Protein AF-A0A6V8LTP7-F1 (afdb_monomer_lite)

Structure (mmCIF, N/CA/C/O backbone):
data_AF-A0A6V8LTP7-F1
#
_entry.id   AF-A0A6V8LTP7-F1
#
loop_
_atom_site.group_PDB
_atom_site.id
_atom_site.type_symbol
_atom_site.label_atom_id
_atom_site.label_alt_id
_atom_site.label_comp_id
_atom_site.label_asym_id
_atom_site.label_entity_id
_atom_site.label_seq_id
_atom_site.pdbx_PDB_ins_code
_atom_site.Cartn_x
_atom_site.Cartn_y
_atom_site.Cartn_z
_atom_site.occupancy
_atom_site.B_iso_or_equiv
_atom_site.auth_seq_id
_atom_site.auth_comp_id
_atom_site.auth_asym_id
_atom_site.auth_atom_id
_atom_site.pdbx_PDB_model_num
ATOM 1 N N . MET A 1 1 ? -31.932 1.722 1.071 1.00 36.28 1 MET A N 1
ATOM 2 C CA . MET A 1 1 ? -30.952 2.765 0.696 1.00 36.28 1 MET A CA 1
ATOM 3 C C . MET A 1 1 ? -29.571 2.120 0.696 1.00 36.28 1 MET A C 1
ATOM 5 O O . MET A 1 1 ? -28.979 1.965 1.754 1.00 36.28 1 MET A O 1
ATOM 9 N N . PHE A 1 2 ? -29.112 1.607 -0.449 1.00 38.59 2 PHE A N 1
ATOM 10 C CA . PHE A 1 2 ? -27.788 0.983 -0.529 1.00 38.59 2 PHE A CA 1
ATOM 11 C C . PHE A 1 2 ? -26.741 2.099 -0.500 1.00 38.59 2 PHE A C 1
ATOM 13 O O . PHE A 1 2 ? -26.806 2.981 -1.358 1.00 38.59 2 PHE A O 1
ATOM 20 N N . PRO A 1 3 ? -25.811 2.122 0.469 1.00 48.16 3 PRO A N 1
ATOM 21 C CA . PRO A 1 3 ? -24.738 3.098 0.440 1.00 48.16 3 PRO A CA 1
ATOM 22 C C . PRO A 1 3 ? -23.999 2.922 -0.887 1.00 48.16 3 PRO A C 1
ATOM 24 O O . PRO A 1 3 ? -23.661 1.799 -1.268 1.00 48.16 3 PRO A O 1
ATOM 27 N N . PHE A 1 4 ? -23.797 4.024 -1.609 1.00 50.72 4 PHE A N 1
ATOM 28 C CA . PHE A 1 4 ? -22.970 4.079 -2.809 1.00 50.72 4 PHE A CA 1
ATOM 29 C C . PHE A 1 4 ? -21.538 3.688 -2.425 1.00 50.72 4 PHE A C 1
ATOM 31 O O . PHE A 1 4 ? -20.695 4.530 -2.124 1.00 50.72 4 PHE A O 1
ATOM 38 N N . LEU A 1 5 ? -21.278 2.384 -2.361 1.00 60.59 5 LEU A N 1
ATOM 39 C CA . LEU A 1 5 ? -19.977 1.828 -2.032 1.00 60.59 5 LEU A CA 1
ATOM 40 C C . LEU A 1 5 ? -19.042 2.148 -3.195 1.00 60.59 5 LEU A C 1
ATOM 42 O O . LEU A 1 5 ? -19.101 1.530 -4.263 1.00 60.59 5 LEU A O 1
ATOM 46 N N . ARG A 1 6 ? -18.217 3.174 -2.987 1.00 63.03 6 ARG A N 1
ATOM 47 C CA . ARG A 1 6 ? -17.246 3.648 -3.964 1.00 63.03 6 ARG A CA 1
ATOM 48 C C . ARG A 1 6 ? -16.151 2.599 -4.121 1.00 63.03 6 ARG A C 1
ATOM 50 O O . ARG A 1 6 ? -15.590 2.126 -3.132 1.00 63.03 6 ARG A O 1
ATOM 57 N N . THR A 1 7 ? -15.860 2.229 -5.364 1.00 76.00 7 THR A N 1
ATOM 58 C CA . THR A 1 7 ? -14.702 1.389 -5.673 1.00 76.00 7 THR A CA 1
ATOM 59 C C . THR A 1 7 ? -13.437 2.125 -5.238 1.00 76.00 7 THR A C 1
ATOM 61 O O . THR A 1 7 ? -13.268 3.276 -5.634 1.00 76.00 7 THR A O 1
ATOM 64 N N . LEU A 1 8 ? -12.582 1.483 -4.437 1.00 80.44 8 LEU A N 1
ATOM 65 C CA . LEU A 1 8 ? -11.268 1.974 -4.052 1.00 80.44 8 LEU A CA 1
ATOM 66 C C . LEU A 1 8 ? -10.481 2.250 -5.328 1.00 80.44 8 LEU A C 1
ATOM 68 O O . LEU A 1 8 ? -10.171 1.342 -6.099 1.00 80.44 8 LEU A O 1
ATOM 72 N N . ARG A 1 9 ? -10.195 3.526 -5.553 1.00 77.81 9 ARG A N 1
ATOM 73 C CA . ARG A 1 9 ? -9.284 3.999 -6.589 1.00 77.81 9 ARG A CA 1
ATOM 74 C C . ARG A 1 9 ? -8.112 4.683 -5.902 1.00 77.81 9 ARG A C 1
ATOM 76 O O . ARG A 1 9 ? -8.216 5.069 -4.742 1.00 77.81 9 ARG A O 1
ATOM 83 N N . GLU A 1 10 ? -7.021 4.896 -6.630 1.00 75.00 10 GLU A N 1
ATOM 84 C CA . GLU A 1 10 ? -5.849 5.602 -6.087 1.00 75.00 10 GLU A CA 1
ATOM 85 C C . GLU A 1 10 ? -6.210 6.959 -5.488 1.00 75.00 10 GLU A C 1
ATOM 87 O O . GLU A 1 10 ? -5.743 7.278 -4.413 1.00 75.00 10 GLU A O 1
ATOM 92 N N . LYS A 1 11 ? -7.134 7.709 -6.098 1.00 78.75 11 LYS A N 1
ATOM 93 C CA . LYS A 1 11 ? -7.605 8.992 -5.548 1.00 78.75 11 LYS A CA 1
ATOM 94 C C . LYS A 1 11 ? -8.235 8.900 -4.151 1.00 78.75 11 LYS A C 1
ATOM 96 O O . LYS A 1 11 ? -8.326 9.907 -3.453 1.00 78.75 11 LYS A O 1
ATOM 101 N N . ASP A 1 12 ? -8.750 7.730 -3.773 1.00 80.25 12 ASP A N 1
ATOM 102 C CA . ASP A 1 12 ? -9.351 7.494 -2.457 1.00 80.25 12 ASP A CA 1
ATOM 103 C C . ASP A 1 12 ? -8.285 7.117 -1.406 1.00 80.25 12 ASP A C 1
ATOM 105 O O . ASP A 1 12 ? -8.596 7.052 -0.215 1.00 80.25 12 ASP A O 1
ATOM 109 N N . ILE A 1 13 ? -7.038 6.905 -1.841 1.00 83.69 13 ILE A N 1
ATOM 110 C CA . ILE A 1 13 ? -5.841 6.723 -1.024 1.00 83.69 13 ILE A CA 1
ATOM 111 C C . ILE A 1 13 ? -5.151 8.088 -0.966 1.00 83.69 13 ILE A C 1
ATOM 113 O O . ILE A 1 13 ? -4.594 8.555 -1.947 1.00 83.69 13 ILE A O 1
ATOM 117 N N . ASN A 1 14 ? -5.285 8.801 0.147 1.00 83.50 14 ASN A N 1
ATOM 118 C CA . ASN A 1 14 ? -4.658 10.109 0.318 1.00 83.50 14 ASN A CA 1
ATOM 119 C C . ASN A 1 14 ? -4.560 10.464 1.805 1.00 83.50 14 ASN A C 1
ATOM 121 O O . ASN A 1 14 ? -5.200 9.838 2.657 1.00 83.50 14 ASN A O 1
ATOM 125 N N . SER A 1 15 ? -3.806 11.520 2.108 1.00 83.06 15 SER A N 1
ATOM 126 C CA . SER A 1 15 ? -3.515 11.965 3.475 1.00 83.06 15 SER A CA 1
ATOM 127 C C . SER A 1 15 ? -4.773 12.299 4.277 1.00 83.06 15 SER A C 1
ATOM 129 O O . SER A 1 15 ? -4.834 12.027 5.471 1.00 83.06 15 SER A O 1
ATOM 131 N N . THR A 1 16 ? -5.841 12.784 3.632 1.00 83.69 16 THR A N 1
ATOM 132 C CA . THR A 1 16 ? -7.107 13.100 4.323 1.00 83.69 16 THR A CA 1
ATOM 133 C C . THR A 1 16 ? -7.846 11.862 4.842 1.00 83.69 16 THR A C 1
ATOM 135 O O . THR A 1 16 ? -8.778 11.997 5.646 1.00 83.69 16 THR A O 1
ATOM 138 N N . GLN A 1 17 ? -7.474 10.670 4.359 1.00 83.94 17 GLN A N 1
ATOM 139 C CA . GLN A 1 17 ? -8.064 9.379 4.725 1.00 83.94 17 GLN A CA 1
ATOM 140 C C . GLN A 1 17 ? -7.209 8.559 5.686 1.00 83.94 17 GLN A C 1
ATOM 142 O O . GLN A 1 17 ? -7.681 7.540 6.194 1.00 83.94 17 GLN A O 1
ATOM 147 N N . LEU A 1 18 ? -5.986 9.003 5.960 1.00 85.75 18 LEU A N 1
ATOM 148 C CA . LEU A 1 18 ? -5.072 8.343 6.878 1.00 85.75 18 LEU A CA 1
ATOM 149 C C . LEU A 1 18 ? -5.689 8.288 8.290 1.00 85.75 18 LEU A C 1
ATOM 151 O O . LEU A 1 18 ? -6.327 9.237 8.750 1.00 85.75 18 LEU A O 1
ATOM 155 N N . GLY A 1 19 ? -5.621 7.119 8.925 1.00 85.06 19 GLY A N 1
ATOM 156 C CA . GLY A 1 19 ? -6.236 6.839 10.226 1.00 85.06 19 GLY A CA 1
ATOM 157 C C . GLY A 1 19 ? -7.763 6.649 10.218 1.00 85.06 19 GLY A C 1
ATOM 158 O O . GLY A 1 19 ? -8.328 6.207 11.220 1.00 85.06 19 GLY A O 1
ATOM 159 N N . LYS A 1 20 ? -8.470 6.896 9.106 1.00 85.69 20 LYS A N 1
ATOM 160 C CA . LYS A 1 20 ? -9.941 6.785 9.062 1.00 85.69 20 LYS A CA 1
ATOM 161 C C . LYS A 1 20 ? -10.395 5.383 8.672 1.00 85.69 20 LYS A C 1
ATOM 163 O O . LYS A 1 20 ? -10.017 4.859 7.628 1.00 85.69 20 LYS A O 1
ATOM 168 N N . ALA A 1 21 ? -11.271 4.793 9.485 1.00 85.75 21 ALA A N 1
ATOM 169 C CA . ALA A 1 21 ? -11.936 3.540 9.149 1.00 85.75 21 ALA A CA 1
ATOM 170 C C . ALA A 1 21 ? -13.044 3.785 8.116 1.00 85.75 21 ALA A C 1
ATOM 172 O O . ALA A 1 21 ? -14.000 4.521 8.373 1.00 85.75 21 ALA A O 1
ATOM 173 N N . ARG A 1 22 ? -12.940 3.146 6.951 1.00 85.75 22 ARG A N 1
ATOM 174 C CA . ARG A 1 22 ? -13.922 3.253 5.867 1.00 85.75 22 ARG A CA 1
ATOM 175 C C . ARG A 1 22 ? -14.226 1.894 5.261 1.00 85.75 22 ARG A C 1
ATOM 177 O O . ARG A 1 22 ? -13.459 0.943 5.391 1.00 85.75 22 ARG A O 1
ATOM 184 N N . THR A 1 23 ? -15.377 1.814 4.606 1.00 86.88 23 THR A N 1
ATOM 185 C CA . THR A 1 23 ? -15.745 0.655 3.796 1.00 86.88 23 THR A CA 1
ATOM 186 C C . THR A 1 23 ? -15.334 0.921 2.357 1.00 86.88 23 THR A C 1
ATOM 188 O O . THR A 1 23 ? -15.782 1.890 1.745 1.00 86.88 23 THR A O 1
ATOM 191 N N . TYR A 1 24 ? -14.489 0.049 1.829 1.00 85.38 24 TYR A N 1
ATOM 192 C CA . TYR A 1 24 ? -13.928 0.119 0.493 1.00 85.38 24 TYR A CA 1
ATOM 193 C C . TYR A 1 24 ? -14.425 -1.050 -0.346 1.00 85.38 24 TYR A C 1
ATOM 195 O O . TYR A 1 24 ? -14.606 -2.162 0.153 1.00 85.38 24 TYR A O 1
ATOM 203 N N . ARG A 1 25 ? -14.611 -0.804 -1.641 1.00 85.31 25 ARG A N 1
ATOM 204 C CA . ARG A 1 25 ? -14.955 -1.831 -2.623 1.00 85.31 25 ARG A CA 1
ATOM 205 C C . ARG A 1 25 ? -13.787 -2.025 -3.589 1.00 85.31 25 ARG A C 1
ATOM 207 O O . ARG A 1 25 ? -13.374 -1.081 -4.236 1.00 85.31 25 ARG A O 1
ATOM 214 N N . LEU A 1 26 ? -13.244 -3.222 -3.711 1.00 81.75 26 LEU A N 1
ATOM 215 C CA . LEU A 1 26 ? -12.163 -3.565 -4.633 1.00 81.75 26 LEU A CA 1
ATOM 216 C C . LEU A 1 26 ? -12.726 -4.350 -5.814 1.00 81.75 26 LEU A C 1
ATOM 218 O O . LEU A 1 26 ? -13.415 -5.347 -5.612 1.00 81.75 26 LEU A O 1
ATOM 222 N N . ALA A 1 27 ? -12.417 -3.920 -7.034 1.00 73.50 27 ALA A N 1
ATOM 223 C CA . ALA A 1 27 ? -12.646 -4.732 -8.225 1.00 73.50 27 ALA A CA 1
ATOM 224 C C . ALA A 1 27 ? -11.437 -5.658 -8.439 1.00 73.50 27 ALA A C 1
ATOM 226 O O . ALA A 1 27 ? -10.297 -5.195 -8.414 1.00 73.50 27 ALA A O 1
ATOM 227 N N . ARG A 1 28 ? -11.683 -6.956 -8.623 1.00 70.19 28 ARG A N 1
ATOM 228 C CA . ARG A 1 28 ? -10.681 -7.994 -8.887 1.00 70.19 28 ARG A CA 1
ATOM 229 C C . ARG A 1 28 ? -11.156 -8.817 -10.086 1.00 70.19 28 ARG A C 1
ATOM 231 O O . ARG A 1 28 ? -11.889 -9.788 -9.915 1.00 70.19 28 ARG A O 1
ATOM 238 N N . GLY A 1 29 ? -10.761 -8.402 -11.291 1.00 68.38 29 GLY A N 1
ATOM 239 C CA . GLY A 1 29 ? -11.335 -8.943 -12.528 1.00 68.38 29 GLY A CA 1
ATOM 240 C C . GLY A 1 29 ? -12.853 -8.736 -12.547 1.00 68.38 29 GLY A C 1
ATOM 241 O O . GLY A 1 29 ? -13.321 -7.639 -12.245 1.00 68.38 29 GLY A O 1
ATOM 242 N N . ASP A 1 30 ? -13.604 -9.808 -12.796 1.00 67.25 30 ASP A N 1
ATOM 243 C CA . ASP A 1 30 ? -15.077 -9.796 -12.804 1.00 67.25 30 ASP A CA 1
ATOM 244 C C . ASP A 1 30 ? -15.704 -9.830 -11.400 1.00 67.25 30 ASP A C 1
ATOM 246 O O . ASP A 1 30 ? -16.920 -9.716 -11.240 1.00 67.25 30 ASP A O 1
ATOM 250 N N . GLN A 1 31 ? -14.891 -9.989 -10.352 1.00 70.12 31 GLN A N 1
ATOM 251 C CA . GLN A 1 31 ? -15.368 -10.066 -8.975 1.00 70.12 31 GLN A CA 1
ATOM 252 C C . GLN A 1 31 ? -15.221 -8.731 -8.254 1.00 70.12 31 GLN A C 1
ATOM 254 O O . GLN A 1 31 ? -14.273 -7.974 -8.457 1.00 70.12 31 GLN A O 1
ATOM 259 N N . THR A 1 32 ? -16.155 -8.447 -7.346 1.00 78.00 32 THR A N 1
ATOM 260 C CA . THR A 1 32 ? -16.071 -7.279 -6.468 1.00 78.00 32 THR A CA 1
ATOM 261 C C . THR A 1 32 ? -16.006 -7.714 -5.011 1.00 78.00 32 THR A C 1
ATOM 263 O O . THR A 1 32 ? -16.922 -8.352 -4.500 1.00 78.00 32 THR A O 1
ATOM 266 N N . MET A 1 33 ? -14.933 -7.342 -4.320 1.00 81.69 33 MET A N 1
ATOM 267 C CA . MET A 1 33 ? -14.764 -7.564 -2.886 1.00 81.69 33 MET A CA 1
ATOM 268 C C . MET A 1 33 ? -15.086 -6.273 -2.133 1.00 81.69 33 MET A C 1
ATOM 270 O O . MET A 1 33 ? -14.764 -5.185 -2.596 1.00 81.69 33 MET A O 1
ATOM 274 N N . THR A 1 34 ? -15.708 -6.361 -0.960 1.00 85.31 34 THR A N 1
ATOM 275 C CA . THR A 1 34 ? -15.895 -5.203 -0.072 1.00 85.31 34 THR A CA 1
ATOM 276 C C . THR A 1 34 ? -15.199 -5.488 1.250 1.00 85.31 34 THR A C 1
ATOM 278 O O . THR A 1 34 ? -15.339 -6.583 1.788 1.00 85.31 34 THR A O 1
ATOM 281 N N . PHE A 1 35 ? -14.444 -4.525 1.776 1.00 86.75 35 PHE A N 1
ATOM 282 C CA . PHE A 1 35 ? -13.788 -4.648 3.074 1.00 86.75 35 PHE A CA 1
ATOM 283 C C . PHE A 1 35 ? -13.905 -3.348 3.866 1.00 86.75 35 PHE A C 1
ATOM 285 O O . PHE A 1 35 ? -13.925 -2.257 3.299 1.00 86.75 35 PHE A O 1
ATOM 292 N N . LYS A 1 36 ? -13.980 -3.463 5.192 1.00 89.12 36 LYS A N 1
ATOM 293 C CA . L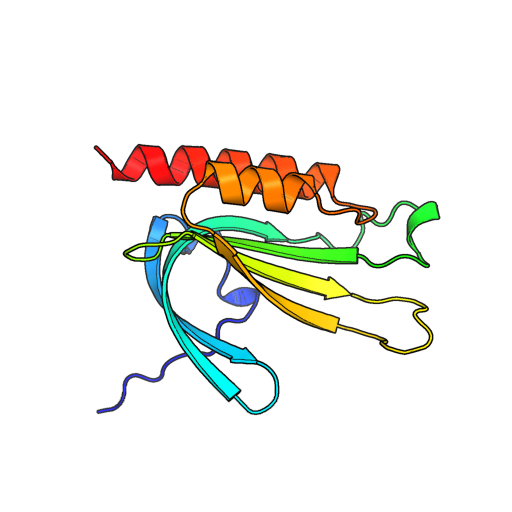YS A 1 36 ? -13.861 -2.321 6.099 1.00 89.12 36 LYS 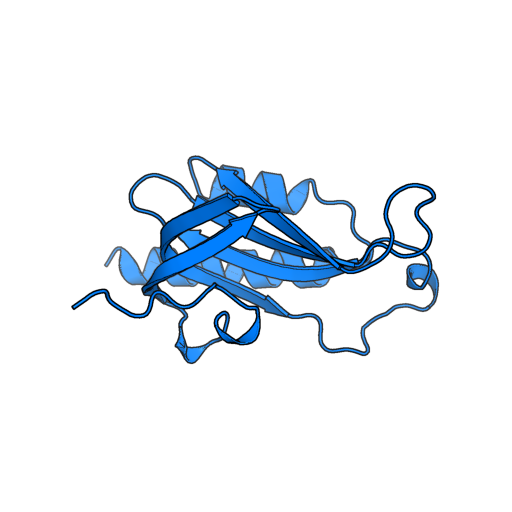A CA 1
ATOM 294 C C . LYS A 1 36 ? -12.436 -2.282 6.630 1.00 89.12 36 LYS A C 1
ATOM 296 O O . LYS A 1 36 ? -11.970 -3.264 7.207 1.00 89.12 36 LYS A O 1
ATOM 301 N N . GLY A 1 37 ? -11.753 -1.166 6.424 1.00 88.94 37 GLY A N 1
ATOM 302 C CA . GLY A 1 37 ? -10.370 -1.003 6.843 1.00 88.94 37 GLY A CA 1
ATOM 303 C C . GLY A 1 37 ? -10.032 0.443 7.165 1.00 88.94 37 GLY A C 1
ATOM 304 O O . GLY A 1 37 ? -10.679 1.373 6.687 1.00 88.94 37 GLY A O 1
ATOM 305 N N . ARG A 1 38 ? -9.019 0.621 8.003 1.00 91.31 38 ARG A N 1
ATOM 306 C CA . ARG A 1 38 ? -8.390 1.900 8.309 1.00 91.31 38 ARG A CA 1
ATOM 307 C C . ARG A 1 38 ? -7.135 2.044 7.468 1.00 91.31 38 ARG A C 1
ATOM 309 O O . ARG A 1 38 ? -6.293 1.157 7.527 1.00 91.31 38 ARG A O 1
ATOM 316 N N . LEU A 1 39 ? -6.997 3.134 6.720 1.00 91.56 39 LEU A N 1
ATOM 317 C CA . LEU A 1 39 ? -5.754 3.422 6.003 1.00 91.56 39 LEU A CA 1
ATOM 318 C C . LEU A 1 39 ? -4.654 3.764 7.015 1.00 91.56 39 LEU A C 1
ATOM 320 O O . LEU A 1 39 ? -4.834 4.681 7.813 1.00 91.56 39 LEU A O 1
ATOM 324 N N . LEU A 1 40 ? -3.552 3.019 7.003 1.00 90.75 40 LEU A N 1
ATOM 325 C CA . LEU A 1 40 ? -2.422 3.239 7.907 1.00 90.75 40 LEU A CA 1
ATOM 326 C C . LEU A 1 40 ? -1.299 4.025 7.239 1.00 90.75 40 LEU A C 1
ATOM 328 O O . LEU A 1 40 ? -0.719 4.901 7.853 1.00 90.75 40 LEU A O 1
ATOM 332 N N . GLY A 1 41 ? -1.002 3.708 5.987 1.00 89.50 41 GLY A N 1
ATOM 333 C CA . GLY A 1 41 ? 0.075 4.344 5.244 1.00 89.50 41 GLY A CA 1
ATOM 334 C C . GLY A 1 41 ? -0.145 4.139 3.761 1.00 89.50 41 GLY A C 1
ATOM 335 O O . GLY A 1 41 ? -0.777 3.158 3.347 1.00 89.50 41 GLY A O 1
ATOM 336 N N . PHE A 1 42 ? 0.340 5.077 2.962 1.00 90.19 42 PHE A N 1
ATOM 337 C CA . PHE A 1 42 ? 0.295 4.975 1.515 1.00 90.19 42 PHE A CA 1
ATOM 338 C C . PHE A 1 42 ? 1.465 5.709 0.881 1.00 90.19 42 PHE A C 1
ATOM 340 O O . PHE A 1 42 ? 2.037 6.615 1.471 1.00 90.19 42 PHE A O 1
ATOM 347 N N . TYR A 1 43 ? 1.783 5.328 -0.347 1.00 86.38 43 TYR A N 1
ATOM 348 C CA . TYR A 1 43 ? 2.745 6.028 -1.175 1.00 86.38 43 TYR A CA 1
ATOM 349 C C . TYR A 1 43 ? 2.247 6.032 -2.622 1.00 86.38 43 TYR A C 1
ATOM 351 O O . TYR A 1 43 ? 1.762 5.007 -3.116 1.00 86.38 43 TYR A O 1
ATOM 359 N N . HIS A 1 44 ? 2.396 7.173 -3.295 1.00 84.19 44 HIS A N 1
ATOM 360 C CA . HIS A 1 44 ? 2.167 7.325 -4.730 1.00 84.19 44 HIS A CA 1
ATOM 361 C C . HIS A 1 44 ? 3.468 7.710 -5.423 1.00 84.19 44 HIS A C 1
ATOM 363 O O . HIS A 1 44 ? 4.162 8.620 -4.981 1.00 84.19 44 HIS A O 1
ATOM 369 N N . ALA A 1 45 ? 3.771 7.033 -6.526 1.00 75.06 45 ALA A N 1
ATOM 370 C CA . ALA A 1 45 ? 4.817 7.447 -7.441 1.00 75.06 45 ALA A CA 1
ATOM 371 C C . ALA A 1 45 ? 4.444 8.814 -8.032 1.00 75.06 45 ALA A C 1
ATOM 373 O O . ALA A 1 45 ? 3.479 8.908 -8.793 1.00 75.06 45 ALA A O 1
ATOM 374 N N . GLU A 1 46 ? 5.190 9.866 -7.705 1.00 65.00 46 GLU A N 1
ATOM 375 C CA . GLU A 1 46 ? 5.141 11.101 -8.488 1.00 65.00 46 GLU A CA 1
ATOM 376 C C . GLU A 1 46 ? 5.871 10.846 -9.814 1.00 65.00 46 GLU A C 1
ATOM 378 O O . GLU A 1 46 ? 6.912 10.188 -9.844 1.00 65.00 46 GLU A O 1
ATOM 383 N N . GLY A 1 47 ? 5.257 11.269 -10.921 1.00 53.34 47 GLY A N 1
ATOM 384 C CA . GLY A 1 47 ? 5.439 10.724 -12.274 1.00 53.34 47 GLY A CA 1
ATOM 385 C C . GLY A 1 47 ? 6.822 10.818 -12.932 1.00 53.34 47 GLY A C 1
ATOM 386 O O . GLY A 1 47 ? 6.910 10.507 -14.113 1.00 53.34 47 GLY A O 1
ATOM 387 N N . ASP A 1 48 ? 7.880 11.182 -12.209 1.00 47.62 48 ASP A N 1
ATOM 388 C CA . ASP A 1 48 ? 9.210 11.456 -12.771 1.00 47.62 48 ASP A CA 1
ATOM 389 C C . ASP A 1 48 ? 10.373 10.750 -12.048 1.00 47.62 48 ASP A C 1
ATOM 391 O O . ASP A 1 48 ? 11.530 10.906 -12.421 1.00 47.62 48 ASP A O 1
ATOM 395 N N . CYS A 1 49 ? 10.117 9.901 -11.046 1.00 44.25 49 CYS A N 1
ATOM 396 C CA . CYS A 1 49 ? 11.188 9.138 -10.380 1.00 44.25 49 CYS A CA 1
ATOM 397 C C . CYS A 1 49 ? 11.557 7.836 -11.116 1.00 44.25 49 CYS A C 1
ATOM 399 O O . CYS A 1 49 ? 11.846 6.812 -10.488 1.00 44.25 49 CYS A O 1
ATOM 401 N N . LEU A 1 50 ? 11.506 7.845 -12.447 1.00 50.84 50 LEU A N 1
ATOM 402 C CA . LEU A 1 50 ? 12.015 6.747 -13.257 1.00 50.84 50 LEU A CA 1
ATOM 403 C C . LEU A 1 50 ? 13.493 7.000 -13.525 1.00 50.84 50 LEU A C 1
ATOM 405 O O . LEU A 1 50 ? 13.854 7.687 -14.476 1.00 50.84 50 LEU A O 1
ATOM 409 N N . GLU A 1 51 ? 14.345 6.407 -12.688 1.00 53.56 51 GLU A N 1
ATOM 410 C CA . GLU A 1 51 ? 15.754 6.215 -13.034 1.00 53.56 51 GLU A CA 1
ATOM 411 C C . GLU A 1 51 ? 15.821 5.656 -14.473 1.00 53.56 51 GLU A C 1
ATOM 413 O O . GLU A 1 51 ? 15.037 4.759 -14.812 1.00 53.56 51 GLU A O 1
ATOM 418 N N . PRO A 1 52 ? 16.714 6.153 -15.344 1.00 53.09 52 PRO A N 1
ATOM 419 C CA . PRO A 1 52 ? 16.768 5.744 -16.752 1.00 53.09 52 PRO A CA 1
ATOM 420 C C . PRO A 1 52 ? 16.916 4.220 -16.932 1.00 53.09 52 PRO A C 1
ATOM 422 O O . PRO A 1 52 ? 16.405 3.650 -17.894 1.00 53.09 52 PRO A O 1
ATOM 425 N N . GLU A 1 53 ? 17.510 3.529 -15.956 1.00 53.91 53 GLU A N 1
ATOM 426 C CA . GLU A 1 53 ? 17.666 2.065 -15.906 1.00 53.91 53 GLU A CA 1
ATOM 427 C C . GLU A 1 53 ? 16.367 1.284 -15.616 1.00 53.91 53 GLU A C 1
ATOM 429 O O . GLU A 1 53 ? 16.343 0.044 -15.631 1.00 53.91 53 GLU A O 1
ATOM 434 N N . ALA A 1 54 ? 15.284 1.994 -15.305 1.00 53.34 54 ALA A N 1
ATOM 435 C CA . ALA A 1 54 ? 14.010 1.427 -14.900 1.00 53.34 54 ALA A CA 1
ATOM 436 C C . ALA A 1 54 ? 12.977 1.400 -16.039 1.00 53.34 54 ALA A C 1
ATOM 438 O O . ALA A 1 54 ? 12.018 0.652 -15.918 1.00 53.34 54 ALA A O 1
ATOM 439 N N . GLN A 1 55 ? 13.185 2.111 -17.158 1.00 55.94 55 GLN A N 1
ATOM 440 C CA . GLN A 1 55 ? 12.186 2.299 -18.232 1.00 55.94 55 GLN A CA 1
ATOM 441 C C . GLN A 1 55 ? 11.592 1.007 -18.828 1.00 55.94 55 GLN A C 1
ATOM 443 O O . GLN A 1 55 ? 10.497 1.045 -19.377 1.00 55.94 55 GLN A O 1
ATOM 448 N N . ASN A 1 56 ? 12.276 -0.136 -18.698 1.00 62.72 56 ASN A N 1
ATOM 449 C CA . ASN A 1 56 ? 11.830 -1.440 -19.208 1.00 62.72 56 ASN A CA 1
ATOM 450 C C . ASN A 1 56 ? 11.485 -2.454 -18.101 1.00 62.72 56 ASN A C 1
ATOM 452 O O . ASN A 1 56 ? 11.480 -3.657 -18.354 1.00 62.72 56 ASN A O 1
ATOM 456 N N . LYS A 1 57 ? 11.266 -2.009 -16.858 1.00 69.25 57 LYS A N 1
ATOM 457 C CA . LYS A 1 57 ? 11.007 -2.887 -15.704 1.00 69.25 57 LYS A CA 1
ATOM 458 C C . LYS A 1 57 ? 9.590 -2.685 -15.167 1.00 69.25 57 LYS A C 1
ATOM 460 O O . LYS A 1 57 ? 8.911 -1.713 -15.464 1.00 69.25 57 LYS A O 1
ATOM 465 N N . THR A 1 58 ? 9.115 -3.633 -14.361 1.00 74.06 58 THR A N 1
ATOM 466 C CA . THR A 1 58 ? 7.827 -3.481 -13.668 1.00 74.06 58 THR A CA 1
ATOM 467 C C . THR A 1 58 ? 7.955 -2.450 -12.546 1.00 74.06 58 THR A C 1
ATOM 469 O O . THR A 1 58 ? 8.846 -2.559 -11.698 1.00 74.06 58 THR A O 1
ATOM 472 N N . HIS A 1 59 ? 7.041 -1.481 -12.521 1.00 76.88 59 HIS A N 1
ATOM 473 C CA . HIS A 1 59 ? 7.040 -0.382 -11.555 1.00 76.88 59 HIS A CA 1
ATOM 474 C C . HIS A 1 59 ? 5.914 -0.508 -10.547 1.00 76.88 59 HIS A C 1
ATOM 476 O O . HIS A 1 59 ? 4.795 -0.873 -10.903 1.00 76.88 59 HIS A O 1
ATOM 482 N N . LEU A 1 60 ? 6.187 -0.113 -9.307 1.00 81.75 60 LEU A N 1
ATOM 483 C CA . LEU A 1 60 ? 5.159 0.114 -8.302 1.00 81.75 60 LEU A CA 1
ATOM 484 C C . LEU A 1 60 ? 4.644 1.552 -8.441 1.00 81.75 60 LEU A C 1
ATOM 486 O O . LEU A 1 60 ? 5.409 2.494 -8.272 1.00 81.75 60 LEU A O 1
ATOM 490 N N . LEU A 1 61 ? 3.367 1.730 -8.780 1.00 83.50 61 LEU A N 1
ATOM 491 C CA . LEU A 1 61 ? 2.740 3.052 -8.921 1.00 83.50 61 LEU A CA 1
ATOM 492 C C . LEU A 1 61 ? 2.170 3.552 -7.598 1.00 83.50 61 LEU A C 1
ATOM 494 O O . LEU A 1 61 ? 2.365 4.698 -7.215 1.00 83.50 61 LEU A O 1
ATOM 498 N N . THR A 1 62 ? 1.456 2.677 -6.900 1.00 86.75 62 THR A N 1
ATOM 499 C CA . THR A 1 62 ? 0.791 3.004 -5.642 1.00 86.75 62 THR A CA 1
ATOM 500 C C . THR A 1 62 ? 0.913 1.814 -4.713 1.00 86.75 62 THR A C 1
ATOM 502 O O . THR A 1 62 ? 0.726 0.679 -5.150 1.00 86.75 62 THR A O 1
ATOM 505 N N . ILE A 1 63 ? 1.156 2.062 -3.431 1.00 89.31 63 ILE A N 1
ATOM 506 C CA . ILE A 1 63 ? 1.015 1.061 -2.374 1.00 89.31 63 ILE A CA 1
ATOM 507 C C . ILE A 1 63 ? 0.290 1.674 -1.182 1.00 89.31 63 ILE A C 1
ATOM 509 O O . ILE A 1 63 ? 0.487 2.842 -0.863 1.00 89.31 63 ILE A O 1
ATOM 513 N N . ALA A 1 64 ? -0.572 0.899 -0.538 1.00 90.56 64 ALA A N 1
ATOM 514 C CA . ALA A 1 64 ? -1.290 1.301 0.658 1.00 90.56 64 ALA A CA 1
ATOM 515 C C . ALA A 1 64 ? -1.477 0.116 1.600 1.00 90.56 64 ALA A C 1
ATOM 517 O O . ALA A 1 64 ? -1.769 -0.999 1.164 1.00 90.56 64 ALA A O 1
ATOM 518 N N . ILE A 1 65 ? -1.353 0.377 2.898 1.00 92.56 65 ILE A N 1
ATOM 519 C CA . ILE A 1 65 ? -1.573 -0.604 3.958 1.00 92.56 65 ILE A CA 1
ATOM 520 C C . ILE A 1 65 ? -2.822 -0.199 4.732 1.00 92.56 65 ILE A C 1
ATOM 522 O O . ILE A 1 65 ? -2.938 0.924 5.222 1.00 92.56 65 ILE A O 1
ATOM 526 N N . PHE A 1 66 ? -3.752 -1.136 4.866 1.00 92.62 66 PHE A N 1
ATOM 527 C CA . PHE A 1 66 ? -4.982 -0.980 5.621 1.00 92.62 66 PHE A CA 1
ATOM 528 C C . PHE A 1 66 ? -5.005 -1.934 6.812 1.00 92.62 66 PHE A C 1
ATOM 530 O O . PHE A 1 66 ? -4.710 -3.117 6.664 1.00 92.62 66 PHE A O 1
ATOM 537 N N . ARG A 1 67 ? -5.463 -1.469 7.975 1.00 92.44 67 ARG A N 1
ATOM 538 C CA . ARG A 1 67 ? -5.856 -2.343 9.086 1.00 92.44 67 ARG A CA 1
ATOM 539 C C . ARG A 1 67 ? -7.325 -2.708 8.961 1.00 92.44 67 ARG A C 1
ATOM 541 O O . ARG A 1 67 ? -8.187 -1.835 9.008 1.00 92.44 67 ARG A O 1
ATOM 548 N N . THR A 1 68 ? -7.624 -3.990 8.827 1.00 90.56 68 THR A N 1
ATOM 549 C CA . THR A 1 68 ? -8.985 -4.528 8.982 1.00 90.56 68 THR A CA 1
ATOM 550 C C . THR A 1 68 ? -9.200 -5.003 10.421 1.00 90.56 68 THR A C 1
ATOM 552 O O . THR A 1 68 ? -8.304 -4.892 11.254 1.00 90.56 68 THR A O 1
ATOM 555 N N . SER A 1 69 ? -10.378 -5.549 10.732 1.00 87.31 69 SER A N 1
ATOM 556 C CA . SER A 1 69 ? -10.687 -6.053 12.078 1.00 87.31 69 SER A CA 1
ATOM 557 C C . SER A 1 69 ? -9.737 -7.156 12.560 1.00 87.31 69 SER A C 1
ATOM 559 O O . SER A 1 69 ? -9.515 -7.273 13.758 1.00 87.31 69 SER A O 1
ATOM 561 N N . SER A 1 70 ? -9.183 -7.961 11.650 1.00 86.38 70 SER A N 1
ATOM 562 C CA . SER A 1 70 ? -8.340 -9.115 12.003 1.00 86.38 70 SER A CA 1
ATOM 563 C C . SER A 1 70 ? -7.037 -9.227 11.216 1.00 86.38 70 SER A C 1
ATOM 565 O O . SER A 1 70 ? -6.168 -10.000 11.605 1.00 86.38 70 SER A O 1
ATOM 567 N N . ARG A 1 71 ? -6.878 -8.485 10.117 1.00 91.81 71 ARG A N 1
ATOM 568 C CA . ARG A 1 71 ? -5.729 -8.599 9.202 1.00 91.81 71 ARG A CA 1
ATOM 569 C C . ARG A 1 71 ? -5.231 -7.242 8.730 1.00 91.81 71 ARG A C 1
ATOM 571 O O . ARG A 1 71 ? -5.977 -6.261 8.762 1.00 91.81 71 ARG A O 1
ATOM 578 N N . TYR A 1 72 ? -4.006 -7.198 8.232 1.00 91.88 72 TYR A N 1
ATOM 579 C CA . TYR A 1 72 ? -3.505 -6.082 7.438 1.00 91.88 72 TYR A CA 1
ATOM 580 C C . TYR A 1 72 ? -3.710 -6.403 5.958 1.00 91.88 72 TYR A C 1
ATOM 582 O O . TYR A 1 72 ? -3.516 -7.534 5.520 1.00 91.88 72 TYR A O 1
ATOM 590 N N . LEU A 1 73 ? -4.176 -5.426 5.191 1.00 91.44 73 LEU A N 1
ATOM 591 C CA . LEU A 1 73 ? -4.440 -5.559 3.767 1.00 91.44 73 LEU A CA 1
ATOM 592 C C . LEU A 1 73 ? -3.541 -4.585 3.021 1.00 91.44 73 LEU A C 1
ATOM 594 O O . LEU A 1 73 ? -3.576 -3.385 3.265 1.00 91.44 73 LEU A O 1
ATOM 598 N N . ILE A 1 74 ? -2.743 -5.119 2.112 1.00 91.44 74 ILE A N 1
ATOM 599 C CA . ILE A 1 74 ? -1.795 -4.389 1.287 1.00 91.44 74 ILE A CA 1
ATOM 600 C C . ILE A 1 74 ? -2.412 -4.291 -0.097 1.00 91.44 74 ILE A C 1
ATOM 602 O O . ILE A 1 74 ? -2.604 -5.296 -0.781 1.00 91.44 74 ILE A O 1
ATOM 606 N N . TYR A 1 75 ? -2.755 -3.078 -0.489 1.00 89.88 75 TYR A N 1
ATOM 607 C CA . TYR A 1 75 ? -3.196 -2.748 -1.831 1.00 89.88 75 TYR A CA 1
ATOM 608 C C . TYR A 1 75 ? -2.007 -2.184 -2.591 1.00 89.88 75 TYR A C 1
ATOM 610 O O . TYR A 1 75 ? -1.340 -1.282 -2.088 1.00 89.88 75 TYR A O 1
ATOM 618 N N . TYR A 1 76 ? -1.750 -2.673 -3.797 1.00 88.06 76 TYR A N 1
ATOM 619 C CA . TYR A 1 76 ? -0.705 -2.103 -4.630 1.00 88.06 76 TYR A CA 1
ATOM 620 C C . TYR A 1 76 ? -1.048 -2.158 -6.112 1.00 88.06 76 TYR A C 1
ATOM 622 O O . TYR A 1 76 ? -1.753 -3.047 -6.587 1.00 88.06 76 TYR A O 1
ATOM 630 N N . VAL A 1 77 ? -0.558 -1.162 -6.839 1.00 86.19 77 VAL A N 1
ATOM 631 C CA . VAL A 1 77 ? -0.754 -1.008 -8.276 1.00 86.19 77 VAL A CA 1
ATOM 632 C C . VAL A 1 77 ? 0.600 -1.129 -8.941 1.00 86.19 77 VAL A C 1
ATOM 634 O O . VAL A 1 77 ? 1.507 -0.359 -8.631 1.00 86.19 77 VAL A O 1
ATOM 637 N N . LEU A 1 78 ? 0.719 -2.079 -9.860 1.00 84.62 78 LEU A N 1
ATOM 638 C CA . LEU A 1 78 ? 1.903 -2.255 -10.685 1.00 84.62 78 LEU A CA 1
ATOM 639 C C . LEU A 1 78 ? 1.642 -1.747 -12.096 1.00 84.62 78 LEU A C 1
ATOM 641 O O . LEU A 1 78 ? 0.526 -1.851 -12.606 1.00 84.62 78 LEU A O 1
ATOM 645 N N . ASN A 1 79 ? 2.683 -1.237 -12.734 1.00 82.19 79 ASN A N 1
ATOM 646 C CA . ASN A 1 79 ? 2.720 -1.036 -14.171 1.00 82.19 79 ASN A CA 1
ATOM 647 C C . ASN A 1 79 ? 3.731 -2.010 -14.769 1.00 82.19 79 ASN A C 1
ATOM 649 O O . ASN A 1 79 ? 4.934 -1.874 -14.532 1.00 82.19 79 ASN A O 1
ATOM 653 N N . TYR A 1 80 ? 3.241 -3.002 -15.507 1.00 75.81 80 TYR A N 1
ATOM 654 C CA . TYR A 1 80 ? 4.086 -3.941 -16.230 1.00 75.81 80 TYR A CA 1
ATOM 655 C C . TYR A 1 80 ? 4.492 -3.324 -17.568 1.00 75.81 80 TYR A C 1
ATOM 657 O O . TYR A 1 80 ? 3.640 -3.062 -18.420 1.00 75.81 80 TYR A O 1
ATOM 665 N N . VAL A 1 81 ? 5.794 -3.102 -17.745 1.00 68.38 81 VAL A N 1
ATOM 666 C CA . VAL A 1 81 ? 6.394 -2.647 -19.003 1.00 68.38 81 VAL A CA 1
ATOM 667 C C . VAL A 1 81 ? 7.213 -3.801 -19.578 1.00 68.38 81 VAL A C 1
ATOM 669 O O . VAL A 1 81 ? 7.991 -4.408 -18.846 1.00 68.38 81 VAL A O 1
ATOM 672 N N . ASN A 1 82 ? 7.016 -4.115 -20.864 1.00 60.47 82 ASN A N 1
ATOM 673 C CA . ASN A 1 82 ? 7.754 -5.146 -21.611 1.00 60.47 82 ASN A CA 1
ATOM 674 C C . ASN A 1 82 ? 7.742 -6.555 -20.991 1.00 60.47 82 ASN A C 1
ATOM 676 O O . ASN A 1 82 ? 8.770 -7.224 -20.931 1.00 60.47 82 ASN A O 1
ATOM 680 N N . ASN A 1 83 ? 6.577 -7.031 -20.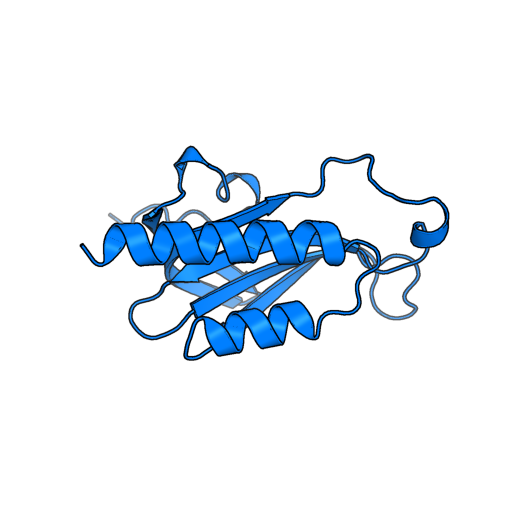548 1.00 58.69 83 ASN A N 1
ATOM 681 C CA . ASN A 1 83 ? 6.408 -8.423 -20.131 1.00 58.69 83 ASN A CA 1
ATOM 682 C C . ASN A 1 83 ? 5.574 -9.168 -21.191 1.00 58.69 83 ASN A C 1
ATOM 684 O O . ASN A 1 83 ? 4.452 -8.751 -21.486 1.00 58.69 83 ASN A O 1
ATOM 688 N N . GLU A 1 84 ? 6.128 -10.243 -21.771 1.00 53.34 84 GLU A N 1
ATOM 689 C CA . GLU A 1 84 ? 5.588 -10.980 -22.937 1.00 53.34 84 GLU A CA 1
ATOM 690 C C . GLU A 1 84 ? 4.142 -11.476 -22.759 1.00 53.34 84 GLU A C 1
ATOM 692 O O . GLU A 1 84 ? 3.441 -11.720 -23.739 1.00 53.34 84 GLU A O 1
ATOM 697 N N . HIS A 1 85 ? 3.667 -11.591 -21.517 1.00 58.03 85 HIS A N 1
ATOM 698 C CA . HIS A 1 85 ? 2.337 -12.116 -21.202 1.00 58.03 85 HIS A CA 1
ATOM 699 C C . HIS A 1 85 ? 1.380 -11.095 -20.569 1.00 58.03 85 HIS A C 1
ATOM 701 O O . HIS A 1 85 ? 0.173 -11.334 -20.541 1.00 58.03 85 HIS A O 1
ATOM 707 N N . LEU A 1 86 ? 1.881 -9.972 -20.042 1.00 58.56 86 LEU A N 1
ATOM 708 C CA . LEU A 1 86 ? 1.094 -9.016 -19.254 1.00 58.56 86 LEU A CA 1
ATOM 709 C C . LEU A 1 86 ? 1.628 -7.595 -19.451 1.00 58.56 86 LEU A C 1
ATOM 711 O O . LEU A 1 86 ? 2.672 -7.243 -18.917 1.00 58.56 86 LEU A O 1
ATOM 715 N N . SER A 1 87 ? 0.893 -6.751 -20.170 1.00 63.47 87 SER A N 1
ATOM 716 C CA . SER A 1 87 ? 1.246 -5.337 -20.336 1.00 63.47 87 SER A CA 1
ATOM 717 C C . SER A 1 87 ? 0.249 -4.425 -19.629 1.00 63.47 87 SER A C 1
ATOM 719 O O . SER A 1 8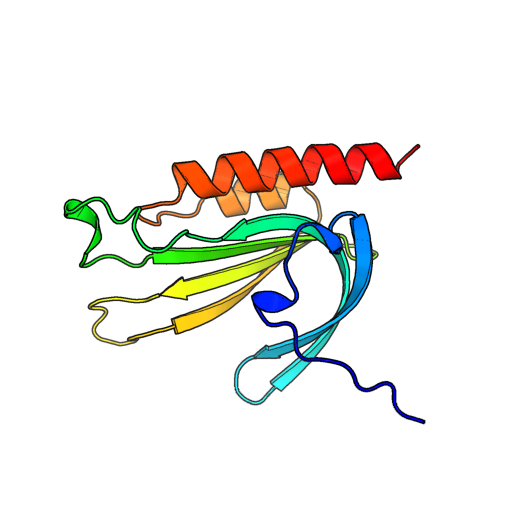7 ? -0.958 -4.675 -19.629 1.00 63.47 87 SER A O 1
ATOM 721 N N . GLY A 1 88 ? 0.764 -3.342 -19.050 1.00 72.62 88 GLY A N 1
ATOM 722 C CA . GLY A 1 88 ? -0.032 -2.264 -18.482 1.00 72.62 88 GLY A CA 1
ATOM 723 C C . GLY A 1 88 ? -0.314 -2.396 -16.989 1.00 72.62 88 GLY A C 1
ATOM 724 O O . GLY A 1 88 ? 0.381 -3.073 -16.226 1.00 72.62 88 GLY A O 1
ATOM 725 N N . ARG A 1 89 ? -1.338 -1.663 -16.560 1.00 80.25 89 ARG A N 1
ATOM 726 C CA . ARG A 1 89 ? -1.600 -1.400 -15.152 1.00 80.25 89 ARG A CA 1
ATOM 727 C C . ARG A 1 89 ? -2.420 -2.510 -14.503 1.00 80.25 89 ARG A C 1
ATOM 729 O O . ARG A 1 89 ? -3.540 -2.786 -14.924 1.00 80.25 89 ARG A O 1
ATOM 736 N N . GLN A 1 90 ? -1.893 -3.075 -13.424 1.00 81.44 90 GLN A N 1
ATOM 737 C CA . GLN A 1 90 ? -2.510 -4.168 -12.679 1.00 81.44 90 GLN A CA 1
ATOM 738 C C . GLN A 1 90 ? -2.680 -3.807 -11.209 1.00 81.44 90 GLN A C 1
ATOM 740 O O . GLN A 1 90 ? -1.833 -3.154 -10.598 1.00 81.44 90 GLN A O 1
ATOM 745 N N . VAL A 1 91 ? -3.805 -4.233 -10.644 1.00 83.56 91 VAL A N 1
ATOM 746 C CA . VAL A 1 91 ? -4.159 -3.995 -9.246 1.00 83.56 91 VAL A CA 1
ATOM 747 C C . VAL A 1 91 ? -4.047 -5.303 -8.487 1.00 83.56 91 VAL A C 1
ATOM 749 O O . VAL A 1 91 ? -4.657 -6.305 -8.856 1.00 83.56 91 VAL A O 1
ATOM 752 N N . HIS A 1 92 ? -3.305 -5.270 -7.391 1.00 85.94 92 HIS A N 1
ATOM 753 C CA . HIS A 1 92 ? -3.063 -6.422 -6.547 1.00 85.94 92 HIS A CA 1
ATOM 754 C C . HIS A 1 92 ? -3.439 -6.126 -5.102 1.00 85.94 92 HIS A C 1
ATOM 756 O O . HIS A 1 92 ? -3.395 -4.990 -4.622 1.00 85.94 92 HIS A O 1
ATOM 762 N N . VAL A 1 93 ? -3.834 -7.191 -4.410 1.00 86.94 93 VAL A N 1
ATOM 763 C CA . VAL A 1 93 ? -4.235 -7.147 -3.011 1.00 86.94 93 VAL A CA 1
ATOM 764 C C . VAL A 1 93 ? -3.629 -8.347 -2.310 1.00 86.94 93 VAL A C 1
ATOM 766 O O . VAL A 1 93 ? -3.781 -9.480 -2.771 1.00 86.94 93 VAL A O 1
ATOM 769 N N . HIS A 1 94 ? -2.971 -8.100 -1.187 1.00 90.31 94 HIS A N 1
ATOM 770 C CA . HIS A 1 94 ? -2.409 -9.132 -0.333 1.00 90.31 94 HIS A CA 1
ATOM 771 C C . HIS A 1 94 ? -2.882 -8.927 1.105 1.00 90.31 94 HIS A C 1
ATOM 773 O O . HIS A 1 94 ? -3.018 -7.795 1.555 1.00 90.31 94 HIS A O 1
ATOM 779 N N . ALA A 1 95 ? -3.170 -10.008 1.826 1.00 90.31 95 ALA A N 1
ATOM 780 C CA . ALA A 1 95 ? -3.630 -9.936 3.209 1.00 90.31 95 ALA A CA 1
ATOM 781 C C . ALA A 1 95 ? -2.641 -10.660 4.119 1.00 90.31 95 ALA A C 1
ATOM 783 O O . ALA A 1 95 ? -2.337 -11.828 3.888 1.00 90.31 95 ALA A O 1
ATOM 784 N N . THR A 1 96 ? -2.196 -9.984 5.170 1.00 92.56 96 THR A N 1
ATOM 785 C CA . THR A 1 96 ? -1.245 -10.500 6.154 1.00 92.56 96 THR A CA 1
ATOM 786 C C . THR A 1 96 ? -1.867 -10.513 7.555 1.00 92.56 96 THR A C 1
ATOM 788 O O . THR A 1 96 ? -2.786 -9.734 7.837 1.00 92.56 96 THR A O 1
ATOM 791 N N . PRO A 1 97 ? -1.430 -11.420 8.445 1.00 90.75 97 PRO A N 1
ATOM 792 C CA . PRO A 1 97 ? -1.969 -11.509 9.805 1.00 90.75 97 PRO A CA 1
ATOM 793 C C . PRO A 1 97 ? -1.645 -10.265 10.647 1.00 90.75 97 PRO A C 1
ATOM 795 O O . PRO A 1 97 ? -2.521 -9.716 11.319 1.00 90.75 97 PRO A O 1
ATOM 798 N N . ASP A 1 98 ? -0.416 -9.771 10.542 1.00 91.44 98 ASP A N 1
ATOM 799 C CA . ASP A 1 98 ? 0.121 -8.679 11.348 1.00 91.44 98 ASP A CA 1
ATOM 800 C C . ASP A 1 98 ? 0.968 -7.703 10.506 1.00 91.44 98 ASP A C 1
ATOM 802 O O . ASP A 1 98 ? 1.180 -7.897 9.298 1.00 91.44 98 ASP A O 1
ATOM 806 N N . LEU A 1 99 ? 1.393 -6.608 11.146 1.00 88.56 99 LEU A N 1
ATOM 807 C CA . LEU A 1 99 ? 2.183 -5.551 10.517 1.00 88.56 99 LEU A CA 1
ATOM 808 C C . LEU A 1 99 ? 3.613 -6.011 10.202 1.00 88.56 99 LEU A C 1
ATOM 810 O O . LEU A 1 99 ? 4.210 -5.519 9.248 1.00 88.56 99 LEU A O 1
ATOM 814 N N . GLU A 1 100 ? 4.162 -6.966 10.954 1.00 90.94 100 GLU A N 1
ATOM 815 C CA . GLU A 1 100 ? 5.495 -7.511 10.696 1.00 90.94 100 GLU A CA 1
ATOM 816 C C . GLU A 1 100 ? 5.488 -8.369 9.426 1.00 90.94 100 GLU A C 1
ATOM 818 O O . GLU A 1 100 ? 6.338 -8.205 8.552 1.00 90.94 100 GLU A O 1
ATOM 823 N N . ALA A 1 101 ? 4.472 -9.213 9.256 1.00 90.12 101 ALA A N 1
ATOM 824 C CA . ALA A 1 101 ? 4.227 -9.952 8.027 1.00 90.12 101 ALA A CA 1
ATOM 825 C C . ALA A 1 101 ? 3.977 -9.009 6.838 1.00 90.12 101 ALA A C 1
ATOM 827 O O . ALA A 1 101 ? 4.434 -9.291 5.729 1.00 90.12 101 ALA A O 1
ATOM 828 N N . ALA A 1 102 ? 3.309 -7.869 7.061 1.00 88.56 102 ALA A N 1
ATOM 829 C CA . ALA A 1 102 ? 3.162 -6.844 6.029 1.00 88.56 102 ALA A CA 1
ATOM 830 C C . ALA A 1 102 ? 4.511 -6.226 5.639 1.00 88.56 102 ALA A C 1
ATOM 832 O O . ALA A 1 102 ? 4.803 -6.109 4.449 1.00 88.56 102 ALA A O 1
ATOM 833 N N . ALA A 1 103 ? 5.350 -5.894 6.624 1.00 89.25 103 ALA A N 1
ATOM 834 C CA . ALA A 1 103 ? 6.695 -5.382 6.392 1.00 89.25 103 ALA A CA 1
ATOM 835 C C . ALA A 1 103 ? 7.548 -6.386 5.610 1.00 89.25 103 ALA A C 1
ATOM 837 O O . ALA A 1 103 ? 8.102 -6.022 4.581 1.00 89.25 103 ALA A O 1
ATOM 838 N N . ARG A 1 104 ? 7.556 -7.665 6.009 1.00 89.44 104 ARG A N 1
ATOM 839 C CA . ARG A 1 104 ? 8.269 -8.737 5.289 1.00 89.44 104 ARG A CA 1
ATOM 840 C C . ARG A 1 104 ? 7.787 -8.897 3.847 1.00 89.44 104 ARG A C 1
ATOM 842 O O . ARG A 1 104 ? 8.601 -9.128 2.963 1.00 89.44 104 ARG A O 1
ATOM 849 N N . PHE A 1 105 ? 6.483 -8.770 3.594 1.00 89.19 105 PHE A N 1
ATOM 850 C CA . PHE A 1 105 ? 5.935 -8.843 2.238 1.00 89.19 105 PHE A CA 1
ATOM 851 C C . PHE A 1 105 ? 6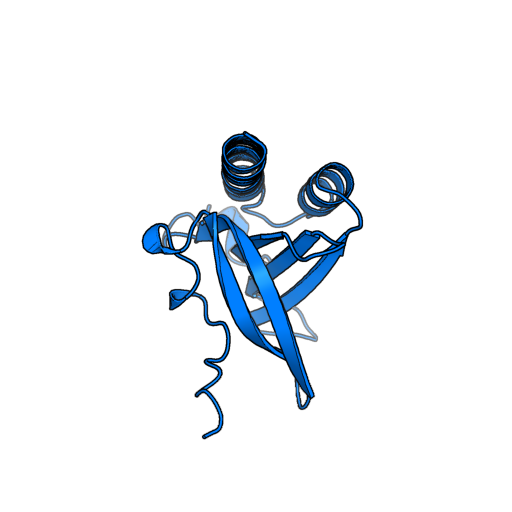.401 -7.672 1.368 1.00 89.19 105 PHE A C 1
ATOM 853 O O . PHE A 1 105 ? 6.875 -7.884 0.253 1.00 89.19 105 PHE A O 1
ATOM 860 N N . VAL A 1 106 ? 6.311 -6.443 1.885 1.00 86.19 106 VAL A N 1
ATOM 861 C CA . VAL A 1 106 ? 6.836 -5.249 1.203 1.00 86.19 106 VAL A CA 1
ATOM 862 C C . VAL A 1 106 ? 8.348 -5.381 0.992 1.00 86.19 106 VAL A C 1
ATOM 864 O O . VAL A 1 106 ? 8.857 -5.044 -0.078 1.00 86.19 106 VAL A O 1
ATOM 867 N N . ASP A 1 107 ? 9.052 -5.973 1.957 1.00 84.56 107 ASP A N 1
ATOM 868 C CA . ASP A 1 107 ? 10.485 -6.226 1.883 1.00 84.56 107 ASP A CA 1
ATOM 869 C C . ASP A 1 107 ? 10.898 -7.388 0.974 1.00 84.56 107 ASP A C 1
ATOM 871 O O . ASP A 1 107 ? 12.076 -7.522 0.640 1.00 84.56 107 ASP A O 1
ATOM 875 N N . ALA A 1 108 ? 9.959 -8.216 0.532 1.00 84.62 108 ALA A N 1
ATOM 876 C CA . ALA A 1 108 ? 10.208 -9.240 -0.474 1.00 84.62 108 ALA A CA 1
ATOM 877 C C . ALA A 1 108 ? 9.999 -8.710 -1.903 1.00 84.62 108 ALA A C 1
ATOM 879 O O . ALA A 1 108 ? 10.420 -9.351 -2.863 1.00 84.62 108 ALA A O 1
ATOM 880 N N . MET A 1 109 ? 9.373 -7.538 -2.074 1.00 82.38 109 MET A N 1
ATOM 881 C CA . MET A 1 109 ? 9.128 -6.965 -3.398 1.00 82.38 109 MET A CA 1
ATOM 882 C C . MET A 1 109 ? 10.446 -6.601 -4.102 1.00 82.38 109 MET A C 1
ATOM 884 O O . MET A 1 109 ? 11.369 -6.068 -3.488 1.00 82.38 109 MET A O 1
ATOM 888 N N . THR A 1 110 ? 10.536 -6.848 -5.409 1.00 73.25 110 THR A N 1
ATOM 889 C CA . THR A 1 110 ? 11.751 -6.607 -6.217 1.00 73.25 110 THR A CA 1
ATOM 890 C C . THR A 1 110 ? 11.464 -5.644 -7.375 1.00 73.25 110 THR A C 1
ATOM 892 O O . THR A 1 110 ? 11.822 -5.894 -8.522 1.00 73.25 110 THR A O 1
ATOM 895 N N . TYR A 1 111 ? 10.750 -4.550 -7.099 1.00 74.19 111 TYR A N 1
ATOM 896 C CA . TYR A 1 111 ? 10.438 -3.523 -8.102 1.00 74.19 111 TYR A CA 1
ATOM 897 C C . TYR A 1 111 ? 11.519 -2.443 -8.140 1.00 74.19 111 TYR A C 1
ATOM 899 O O . TYR A 1 111 ? 12.122 -2.133 -7.111 1.00 74.19 111 TYR A O 1
ATOM 907 N N . ALA A 1 112 ? 11.731 -1.844 -9.315 1.00 68.19 112 ALA A N 1
ATOM 908 C CA . ALA A 1 112 ? 12.827 -0.901 -9.561 1.00 68.19 112 ALA A CA 1
ATOM 909 C C . ALA A 1 112 ? 12.846 0.285 -8.580 1.00 68.19 112 ALA A C 1
ATOM 911 O O . ALA A 1 112 ? 13.904 0.726 -8.152 1.00 68.19 112 ALA A O 1
ATOM 912 N N . ASN A 1 113 ? 11.671 0.757 -8.173 1.00 69.31 113 ASN A N 1
ATOM 913 C CA . ASN A 1 113 ? 11.504 1.897 -7.283 1.00 69.31 113 ASN A CA 1
ATOM 914 C C . ASN A 1 113 ? 11.187 1.505 -5.830 1.00 69.31 113 ASN A C 1
ATOM 916 O O . ASN A 1 113 ? 10.842 2.372 -5.041 1.00 69.31 113 ASN A O 1
ATOM 920 N N . ARG A 1 114 ? 11.318 0.230 -5.427 1.00 70.75 114 ARG A N 1
ATOM 921 C CA . ARG A 1 114 ? 10.858 -0.235 -4.104 1.00 70.75 114 ARG A CA 1
ATOM 922 C C . ARG A 1 114 ? 11.376 0.609 -2.940 1.00 70.75 114 ARG A C 1
ATOM 924 O O . ARG A 1 114 ? 10.599 0.883 -2.032 1.00 70.75 114 ARG A O 1
ATOM 931 N N . LYS A 1 115 ? 12.670 0.947 -2.912 1.00 68.62 115 LYS A N 1
ATOM 932 C CA . LYS A 1 115 ? 13.327 1.493 -1.710 1.00 68.62 115 LYS A CA 1
ATOM 933 C C . LYS A 1 115 ? 12.607 2.736 -1.175 1.00 68.62 115 LYS A C 1
ATOM 935 O O . LYS A 1 115 ? 12.327 2.801 0.017 1.00 68.62 115 LYS A O 1
ATOM 940 N N . SER A 1 116 ? 12.226 3.649 -2.066 1.00 69.12 116 SER A N 1
ATOM 941 C CA . SER A 1 116 ? 11.505 4.877 -1.713 1.00 69.12 116 SER A CA 1
ATOM 942 C C . SER A 1 116 ? 10.089 4.606 -1.190 1.00 69.12 116 SER A C 1
ATOM 944 O O . SER A 1 116 ? 9.605 5.310 -0.311 1.00 69.12 116 SER A O 1
ATOM 946 N N . PHE A 1 117 ? 9.437 3.554 -1.691 1.00 74.31 117 PHE A N 1
ATOM 947 C CA . PHE A 1 117 ? 8.042 3.228 -1.387 1.00 74.31 117 PHE A CA 1
ATOM 948 C C . PHE A 1 117 ? 7.934 2.428 -0.092 1.00 74.31 117 PHE A C 1
ATOM 950 O O . PHE A 1 117 ? 7.064 2.696 0.731 1.00 74.31 117 PHE A O 1
ATOM 957 N N . ALA A 1 118 ? 8.817 1.441 0.083 1.00 75.12 118 ALA A N 1
ATOM 958 C CA . ALA A 1 118 ? 8.813 0.524 1.214 1.00 75.12 118 ALA A CA 1
ATOM 959 C C . ALA A 1 118 ? 9.069 1.255 2.532 1.00 75.12 118 ALA A C 1
ATOM 961 O O . ALA A 1 118 ? 8.378 0.993 3.513 1.00 75.12 118 ALA A O 1
ATOM 962 N N . GLN A 1 119 ? 10.021 2.190 2.546 1.00 77.75 119 GLN A N 1
ATOM 963 C CA . GLN A 1 119 ? 10.359 2.907 3.767 1.00 77.75 119 GLN A CA 1
ATOM 964 C C . GLN A 1 119 ? 9.219 3.848 4.189 1.00 77.75 119 GLN A C 1
ATOM 966 O O . GLN A 1 119 ? 8.683 3.695 5.284 1.00 77.75 119 GLN A O 1
ATOM 971 N N . GLY A 1 120 ? 8.759 4.719 3.282 1.00 79.69 120 GLY A N 1
ATOM 972 C CA . GLY A 1 120 ? 7.703 5.689 3.588 1.00 79.69 120 GLY A CA 1
ATOM 973 C C . GLY A 1 120 ? 6.385 5.036 4.013 1.00 79.69 120 GLY A C 1
ATOM 974 O O . GLY A 1 120 ? 5.822 5.388 5.045 1.00 79.69 120 GLY A O 1
ATOM 975 N N . VAL A 1 121 ? 5.920 4.013 3.281 1.00 86.00 121 VAL A N 1
ATOM 976 C CA . VAL A 1 121 ? 4.633 3.369 3.597 1.00 86.00 121 VAL A CA 1
ATOM 977 C C . VAL A 1 121 ? 4.656 2.622 4.933 1.00 86.00 121 VAL A C 1
ATOM 979 O O . VAL A 1 121 ? 3.638 2.580 5.625 1.00 86.00 121 VAL A O 1
ATOM 982 N N . LEU A 1 122 ? 5.791 2.013 5.301 1.00 87.50 122 LEU A N 1
ATOM 983 C CA . LEU A 1 122 ? 5.919 1.249 6.544 1.00 87.50 122 LEU A CA 1
ATOM 984 C C . LEU A 1 122 ? 6.107 2.159 7.757 1.00 87.50 122 LEU A C 1
ATOM 986 O O . LEU A 1 122 ? 5.549 1.857 8.813 1.00 87.50 122 LEU A O 1
ATOM 990 N N . GLU A 1 123 ? 6.855 3.256 7.621 1.00 86.69 123 GLU A N 1
ATOM 991 C CA . GLU A 1 123 ? 6.996 4.261 8.680 1.00 86.69 123 GLU A CA 1
ATOM 992 C C . GLU A 1 123 ? 5.645 4.918 8.991 1.00 86.69 123 GLU A C 1
ATOM 994 O O . GLU A 1 123 ? 5.205 4.884 10.146 1.00 86.69 123 GLU A O 1
ATOM 999 N N . ASP A 1 124 ? 4.924 5.377 7.963 1.00 85.94 124 ASP A N 1
ATOM 1000 C CA . ASP A 1 124 ? 3.579 5.944 8.113 1.00 85.94 124 ASP A CA 1
ATOM 1001 C C . ASP A 1 124 ? 2.604 4.936 8.728 1.00 85.94 124 ASP A C 1
ATOM 1003 O O . ASP A 1 124 ? 1.833 5.267 9.637 1.00 85.94 124 ASP A O 1
ATOM 1007 N N . ALA A 1 125 ? 2.657 3.679 8.270 1.00 87.38 125 ALA A N 1
ATOM 1008 C CA . ALA A 1 125 ? 1.778 2.642 8.784 1.00 87.38 125 ALA A CA 1
ATOM 1009 C C . ALA A 1 125 ? 2.024 2.363 10.271 1.00 87.38 125 ALA A C 1
ATOM 1011 O O . ALA A 1 125 ? 1.059 2.238 11.026 1.00 87.38 125 ALA A O 1
ATOM 1012 N N . ARG A 1 126 ? 3.290 2.302 10.703 1.00 88.75 126 ARG A N 1
ATOM 1013 C CA . ARG A 1 126 ? 3.656 2.112 12.116 1.00 88.75 126 ARG A CA 1
ATOM 1014 C C . ARG A 1 126 ? 3.206 3.289 12.976 1.00 88.75 126 ARG A C 1
ATOM 1016 O O . ARG A 1 126 ? 2.596 3.064 14.021 1.00 88.75 126 ARG A O 1
ATOM 1023 N N . ALA A 1 127 ? 3.460 4.519 12.532 1.00 86.88 127 ALA A N 1
ATOM 1024 C CA . ALA A 1 127 ? 3.076 5.724 13.265 1.00 86.88 127 ALA A CA 1
ATOM 1025 C C . ALA A 1 127 ? 1.552 5.816 13.453 1.00 86.88 127 ALA A C 1
ATOM 1027 O O . ALA A 1 127 ? 1.057 6.056 14.557 1.00 86.88 127 ALA A 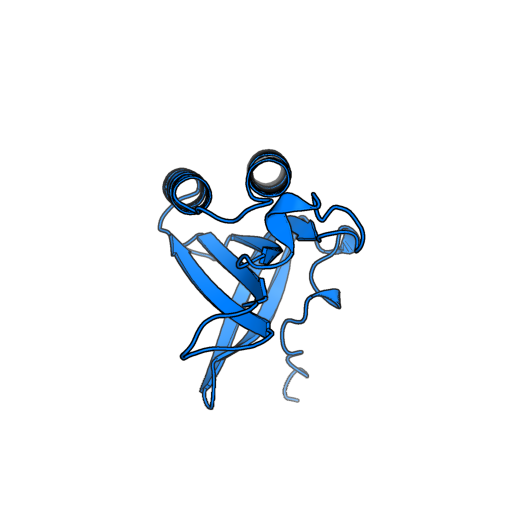O 1
ATOM 1028 N N . THR A 1 128 ? 0.796 5.549 12.388 1.00 85.00 128 THR A N 1
ATOM 1029 C CA . THR A 1 128 ? -0.671 5.635 12.398 1.00 85.00 128 THR A CA 1
ATOM 1030 C C . THR A 1 128 ? -1.320 4.527 13.221 1.00 85.00 128 THR A C 1
ATOM 1032 O O . THR A 1 128 ? -2.328 4.760 13.898 1.00 85.00 128 THR A O 1
ATOM 1035 N N . ASP A 1 129 ? -0.765 3.313 13.175 1.00 84.81 129 ASP A N 1
ATOM 1036 C CA . ASP A 1 129 ? -1.284 2.191 13.958 1.00 84.81 129 ASP A CA 1
ATOM 1037 C C . ASP A 1 129 ? -1.059 2.413 15.460 1.00 84.81 129 ASP A C 1
ATOM 1039 O O . ASP A 1 129 ? -1.993 2.232 16.243 1.00 84.81 129 ASP A O 1
ATOM 1043 N N . ALA A 1 130 ? 0.125 2.911 15.839 1.00 80.62 130 ALA A N 1
ATOM 1044 C CA . ALA A 1 130 ? 0.467 3.254 17.219 1.00 80.62 130 ALA A CA 1
ATOM 1045 C C . ALA A 1 130 ? -0.390 4.405 17.775 1.00 80.62 130 ALA A C 1
ATOM 1047 O O . ALA A 1 130 ? -0.898 4.305 18.889 1.00 80.62 130 ALA A O 1
ATOM 1048 N N . SER A 1 131 ? -0.628 5.461 16.985 1.00 72.62 131 SER A N 1
ATOM 1049 C CA . SER A 1 131 ? -1.437 6.621 17.401 1.00 72.62 131 SER A CA 1
ATOM 1050 C C . SER A 1 131 ? -2.901 6.286 17.699 1.00 72.62 131 SER A C 1
ATOM 1052 O O . SER A 1 131 ? -3.602 7.100 18.291 1.00 72.62 131 SER A O 1
ATOM 1054 N N . SER A 1 132 ? -3.386 5.129 17.255 1.00 59.50 132 SER A N 1
ATOM 1055 C CA . SER A 1 132 ? -4.783 4.734 17.423 1.00 59.50 132 SER A CA 1
ATOM 1056 C C . SER A 1 132 ? -4.991 3.642 18.478 1.00 59.50 132 SER A C 1
ATOM 1058 O O . SER A 1 132 ? -6.116 3.170 18.636 1.00 59.50 132 SER A O 1
ATOM 1060 N N . ALA A 1 133 ? -3.912 3.176 19.110 1.00 56.91 133 ALA A N 1
ATOM 1061 C CA . ALA A 1 133 ? -3.943 2.218 20.214 1.00 56.91 133 ALA A CA 1
ATOM 1062 C C . ALA A 1 133 ? -3.936 2.908 21.596 1.00 56.91 133 ALA A C 1
ATOM 1064 O O . ALA A 1 133 ? -3.927 2.210 22.609 1.00 56.91 133 ALA A O 1
ATOM 1065 N N . GLY A 1 134 ? -3.921 4.247 21.621 1.00 40.28 134 GLY A N 1
ATOM 1066 C CA . GLY A 1 134 ? -4.017 5.091 22.816 1.00 40.28 134 GLY A CA 1
ATOM 1067 C C . GLY A 1 134 ? -5.391 5.715 23.000 1.00 40.28 134 GLY A C 1
ATOM 1068 O O . GLY A 1 134 ? -6.121 5.852 21.991 1.00 40.28 134 GLY A O 1
#

Secondary structure (DSSP, 8-state):
------B--GGGSSGGGBT-EEEEEEEETTEEEEEEEEEEEEEE--TT---GGGTTS-EEEEEEEEE-SS-EEEEEEEEE-S-TT--EEEEEEEEESSHHHHHHHHHH---TTHHHHHHHHHHHHHHHHHTT--

Organism: NCBI:txid2730080

Foldseek 3Di:
DDPPADADDVVCPDPVQALPWDWHWHDDPPDIDIFTWRWQFKDADDPPPDDVVQQQFKAWGMWTWTDGPFWIKIKTWIAHHPDPPDGGIDIDIDIGRDLVRVLVVLVVDDHPPSVVGSVRRSVSNVVSVVVVVD

Radius of gyration: 15.1 Å; chains: 1; bounding box: 49×25×46 Å

Sequence (134 aa):
MFPFLRTLREKDINSTQLGKARTYRLARGDQTMTFKGRLLGFYHAEGDCLEPEAQNKTHLLTIAIFRTSSRYLIYYVLNYVNNEHLSGRQVHVHATPDLEAAARFVDAMTYANRKSFAQGVLEDARATDASSAG

pLDDT: mean 77.54, std 13.64, range [36.28, 92.62]